Protein AF-A0A970W6E1-F1 (afdb_monomer_lite)

Sequence (70 aa):
MIDLEGTIRQLAASAEAIRVLVEAVAEVQAEWQPDPKSWSLKEVMRHLYSEESTDFRRHLRELWHEPPIL

Foldseek 3Di:
DDPVVVVVVVVVVVVVVLVVVCVPDDPVQQCDAPDPVGDRVVRVVVVVVCCVVPVVVVVVVCCVPPNDDD

Secondary structure (DSSP, 8-state):
---HHHHHHHHHHHHHHHHHHHHTS-HHHHT--SSTTSPPHHHHHHHHHHIIIIIHHHHHHHHHHS----

Radius of gyration: 16.11 Å; chains: 1; bounding box: 45×22×37 Å

pLDDT: mean 92.96, std 8.45, range [56.41, 98.31]

Structure (mmCIF, N/CA/C/O backbone):
data_AF-A0A970W6E1-F1
#
_entry.id   AF-A0A970W6E1-F1
#
loop_
_atom_site.group_PDB
_atom_site.id
_atom_site.type_symbol
_atom_site.label_atom_id
_atom_site.label_alt_id
_atom_site.label_comp_id
_atom_site.label_asym_id
_atom_site.label_entity_id
_atom_site.label_seq_id
_atom_site.pdbx_PDB_ins_code
_atom_site.Cartn_x
_atom_site.Cartn_y
_atom_site.Cartn_z
_atom_site.occupancy
_atom_site.B_iso_or_equiv
_atom_site.auth_seq_id
_atom_site.auth_comp_id
_atom_site.auth_asym_id
_atom_site.auth_atom_id
_atom_site.pdbx_PDB_model_num
ATOM 1 N N . MET A 1 1 ? 17.031 -10.465 -13.469 1.00 77.50 1 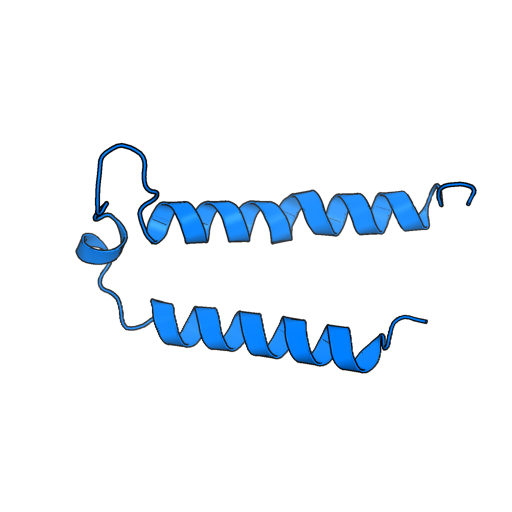MET A N 1
ATOM 2 C CA . MET A 1 1 ? 16.525 -9.463 -14.432 1.00 77.50 1 MET A CA 1
ATOM 3 C C . MET A 1 1 ? 15.057 -9.241 -14.109 1.00 77.50 1 MET A C 1
ATOM 5 O O . MET A 1 1 ? 14.370 -10.235 -13.912 1.00 77.50 1 MET A O 1
ATOM 9 N N . ILE A 1 2 ? 14.612 -7.993 -13.943 1.00 85.06 2 ILE A N 1
ATOM 10 C CA . ILE A 1 2 ? 13.204 -7.681 -13.636 1.00 85.06 2 ILE A CA 1
ATOM 11 C C . ILE A 1 2 ? 12.342 -7.958 -14.877 1.00 85.06 2 ILE A C 1
ATOM 13 O O . ILE A 1 2 ? 12.710 -7.542 -15.975 1.00 85.06 2 ILE A O 1
ATOM 17 N N . ASP A 1 3 ? 11.213 -8.649 -14.700 1.00 95.50 3 ASP A N 1
ATOM 18 C CA . ASP A 1 3 ? 10.156 -8.758 -15.714 1.00 95.50 3 ASP A CA 1
ATOM 19 C C . ASP A 1 3 ? 9.324 -7.471 -15.701 1.00 95.50 3 ASP A C 1
ATOM 21 O O . ASP A 1 3 ? 8.373 -7.335 -14.931 1.00 95.50 3 ASP A O 1
ATOM 25 N N . LEU A 1 4 ? 9.721 -6.507 -16.532 1.00 94.31 4 LEU A N 1
ATOM 26 C CA . LEU A 1 4 ? 9.110 -5.180 -16.554 1.00 94.31 4 LEU A CA 1
ATOM 27 C C . LEU A 1 4 ? 7.613 -5.237 -16.876 1.00 94.31 4 LEU A C 1
ATOM 29 O O . LEU A 1 4 ? 6.813 -4.583 -16.209 1.00 94.31 4 LEU A O 1
ATOM 33 N N . GLU A 1 5 ? 7.218 -6.025 -17.875 1.00 97.25 5 GLU A N 1
ATOM 34 C CA . GLU A 1 5 ? 5.811 -6.115 -18.258 1.00 97.25 5 GLU A CA 1
ATOM 35 C C . GLU A 1 5 ? 4.978 -6.820 -17.188 1.00 97.25 5 GLU A C 1
ATOM 37 O O . GLU A 1 5 ? 3.860 -6.390 -16.894 1.00 97.25 5 GLU A O 1
ATOM 42 N N . GLY A 1 6 ? 5.515 -7.887 -16.588 1.00 97.75 6 GLY A N 1
ATOM 43 C CA . GLY A 1 6 ? 4.882 -8.565 -15.461 1.00 97.75 6 GLY A CA 1
ATOM 44 C C . GLY A 1 6 ? 4.680 -7.628 -14.276 1.00 97.75 6 GLY A C 1
ATOM 45 O O . GLY A 1 6 ? 3.582 -7.573 -13.722 1.00 97.75 6 GLY A O 1
ATOM 46 N N . THR A 1 7 ? 5.693 -6.829 -13.939 1.00 95.88 7 THR A N 1
ATOM 47 C CA . THR A 1 7 ? 5.602 -5.823 -12.876 1.00 95.88 7 THR A CA 1
ATOM 48 C C . THR A 1 7 ? 4.549 -4.760 -13.187 1.00 95.88 7 THR A C 1
ATOM 50 O O . THR A 1 7 ? 3.715 -4.481 -12.329 1.00 95.88 7 THR A O 1
ATOM 53 N N . ILE A 1 8 ? 4.517 -4.212 -14.408 1.00 95.94 8 ILE A N 1
ATOM 54 C CA . ILE A 1 8 ? 3.503 -3.218 -14.805 1.00 95.94 8 ILE A CA 1
ATOM 55 C C . ILE A 1 8 ? 2.091 -3.804 -14.691 1.00 95.94 8 ILE A C 1
ATOM 57 O O . IL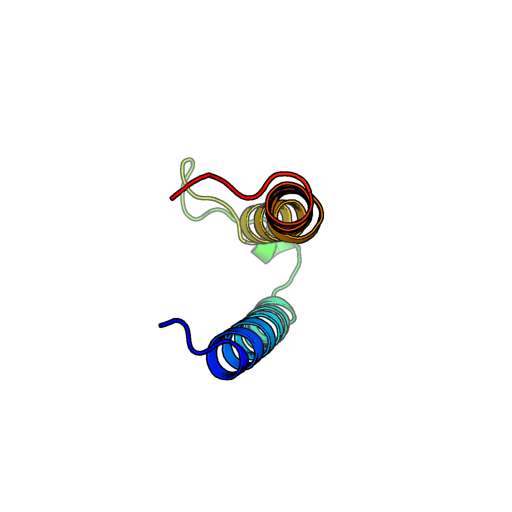E A 1 8 ? 1.206 -3.173 -14.110 1.00 95.94 8 ILE A O 1
ATOM 61 N N . ARG A 1 9 ? 1.874 -5.027 -15.198 1.00 98.19 9 ARG A N 1
ATOM 62 C CA . ARG A 1 9 ? 0.575 -5.710 -15.094 1.00 98.19 9 ARG A CA 1
ATOM 63 C C . ARG A 1 9 ? 0.160 -5.917 -13.640 1.00 98.19 9 ARG A C 1
ATOM 65 O O . ARG A 1 9 ? -0.994 -5.668 -13.303 1.00 98.19 9 ARG A O 1
ATOM 72 N N . GLN A 1 10 ? 1.088 -6.343 -12.785 1.00 97.56 10 GLN A N 1
ATOM 73 C CA . GLN A 1 10 ? 0.803 -6.571 -11.372 1.00 97.56 10 GLN A CA 1
ATOM 74 C C . GLN A 1 10 ? 0.447 -5.271 -10.643 1.00 97.56 10 GLN A C 1
ATOM 76 O O . GLN A 1 10 ? -0.516 -5.261 -9.882 1.00 97.56 10 GLN A O 1
ATOM 81 N N . LEU A 1 11 ? 1.175 -4.177 -10.888 1.00 95.38 11 LEU A N 1
ATOM 82 C CA . LEU A 1 11 ? 0.879 -2.873 -10.285 1.00 95.38 11 LEU A CA 1
ATOM 83 C C . LEU A 1 11 ? -0.511 -2.367 -10.693 1.00 95.38 11 LEU A C 1
ATOM 85 O O . LEU A 1 11 ? -1.291 -1.956 -9.836 1.00 95.38 11 LEU A O 1
ATOM 89 N N . ALA A 1 12 ? -0.860 -2.480 -11.979 1.00 96.94 12 ALA A N 1
ATOM 90 C CA . ALA A 1 12 ? -2.184 -2.106 -12.474 1.00 96.94 12 ALA A CA 1
ATOM 91 C C . ALA A 1 12 ? -3.304 -2.961 -11.851 1.00 96.94 12 ALA A C 1
ATOM 93 O O . ALA A 1 12 ? -4.322 -2.426 -11.411 1.00 96.94 12 ALA A O 1
ATOM 94 N N . ALA A 1 13 ? -3.105 -4.281 -11.767 1.00 98.19 13 ALA A N 1
ATOM 95 C CA . ALA A 1 13 ? -4.072 -5.190 -11.157 1.00 98.19 13 ALA A CA 1
ATOM 96 C C . ALA A 1 13 ? -4.261 -4.918 -9.655 1.00 98.19 13 ALA A C 1
ATOM 98 O O . ALA A 1 13 ? -5.388 -4.932 -9.166 1.00 98.19 13 ALA A O 1
ATOM 99 N N . SER A 1 14 ? -3.177 -4.631 -8.928 1.00 97.00 14 SER A N 1
ATOM 100 C CA . SER A 1 14 ? -3.237 -4.286 -7.505 1.00 97.00 14 SER A CA 1
ATOM 101 C C . SER A 1 14 ? -3.986 -2.974 -7.263 1.00 97.00 14 SER A C 1
ATOM 103 O O . SER A 1 14 ? -4.807 -2.913 -6.351 1.00 97.00 14 SER A O 1
ATOM 105 N N . ALA A 1 15 ? -3.755 -1.944 -8.087 1.00 96.25 15 ALA A N 1
ATOM 106 C CA . ALA A 1 15 ? -4.471 -0.672 -7.979 1.00 96.25 15 ALA A CA 1
ATOM 107 C C . ALA A 1 15 ? -5.987 -0.854 -8.162 1.00 96.25 15 ALA A C 1
ATOM 109 O O . ALA A 1 15 ? -6.776 -0.329 -7.376 1.00 96.25 15 ALA A O 1
ATOM 110 N N . GLU A 1 16 ? -6.393 -1.654 -9.151 1.00 97.88 16 GLU A N 1
ATOM 111 C CA . GLU A 1 16 ? -7.806 -1.961 -9.381 1.00 97.88 16 GLU A CA 1
ATOM 112 C C . GLU A 1 16 ? -8.409 -2.799 -8.246 1.00 97.88 16 GLU A C 1
ATOM 114 O O . GLU A 1 16 ? -9.510 -2.509 -7.783 1.00 97.88 16 GLU A O 1
ATOM 119 N N . ALA A 1 17 ? -7.678 -3.795 -7.738 1.00 97.81 17 ALA A N 1
ATOM 120 C CA . ALA A 1 17 ? -8.127 -4.588 -6.597 1.00 97.81 17 ALA A CA 1
ATOM 121 C C . ALA A 1 17 ? -8.359 -3.712 -5.356 1.00 97.81 17 ALA A C 1
ATOM 123 O O . ALA A 1 17 ? -9.396 -3.835 -4.708 1.00 97.81 17 ALA A O 1
ATOM 124 N N . ILE A 1 18 ? -7.438 -2.790 -5.052 1.00 97.00 18 ILE A N 1
ATOM 125 C CA . ILE A 1 18 ? -7.595 -1.830 -3.950 1.00 97.00 18 ILE A CA 1
ATOM 126 C C . ILE A 1 18 ? -8.834 -0.962 -4.178 1.00 97.00 18 ILE A C 1
ATOM 128 O O . ILE A 1 18 ? -9.649 -0.818 -3.269 1.00 97.00 18 ILE A O 1
ATOM 132 N N . ARG A 1 19 ? -9.015 -0.423 -5.391 1.00 96.62 19 ARG A N 1
ATOM 133 C CA . ARG A 1 19 ? -10.182 0.400 -5.737 1.00 96.62 19 ARG A CA 1
ATOM 134 C C . ARG A 1 19 ? -11.491 -0.344 -5.456 1.00 96.62 19 ARG A C 1
ATOM 136 O O . ARG A 1 19 ? -12.339 0.187 -4.746 1.00 96.62 19 ARG A O 1
ATOM 143 N N . VAL A 1 20 ? -11.623 -1.574 -5.954 1.00 97.62 20 VAL A N 1
ATOM 144 C CA . VAL A 1 20 ? -12.822 -2.412 -5.770 1.00 97.62 20 VAL A CA 1
ATOM 145 C C . VAL A 1 20 ? -13.057 -2.758 -4.297 1.00 97.62 20 VAL A C 1
ATOM 147 O O . VAL A 1 20 ? -14.195 -2.712 -3.834 1.00 97.62 20 VAL A O 1
ATOM 150 N N . LEU A 1 21 ? -12.001 -3.083 -3.544 1.00 96.31 21 LEU A N 1
ATOM 151 C CA . LEU A 1 21 ? -12.117 -3.417 -2.120 1.00 96.31 21 LEU A CA 1
ATOM 152 C C . LEU A 1 21 ? -12.578 -2.222 -1.276 1.00 96.31 21 LEU A C 1
ATOM 154 O O . LEU A 1 21 ? -13.341 -2.402 -0.330 1.00 96.31 21 LEU A O 1
ATOM 158 N N . VAL A 1 22 ? -12.119 -1.015 -1.610 1.00 96.75 22 VAL A N 1
ATOM 159 C CA . VAL A 1 22 ? -12.408 0.202 -0.838 1.00 96.75 22 VAL A CA 1
ATOM 160 C C . VAL A 1 22 ? -13.741 0.837 -1.226 1.00 96.75 22 VAL A C 1
ATOM 162 O O . VAL A 1 22 ? -14.408 1.399 -0.365 1.00 96.75 22 VAL A O 1
ATOM 165 N N . GLU A 1 23 ? -14.172 0.711 -2.484 1.00 96.44 23 GLU A N 1
ATOM 166 C CA . GLU A 1 23 ? -15.430 1.289 -2.986 1.00 96.44 23 GLU A CA 1
ATOM 167 C C . GLU A 1 23 ? -16.671 0.813 -2.208 1.00 96.44 23 GLU A C 1
ATOM 169 O O . GLU A 1 23 ? -17.642 1.553 -2.065 1.00 96.44 23 GLU A O 1
ATOM 174 N N . ALA A 1 24 ? -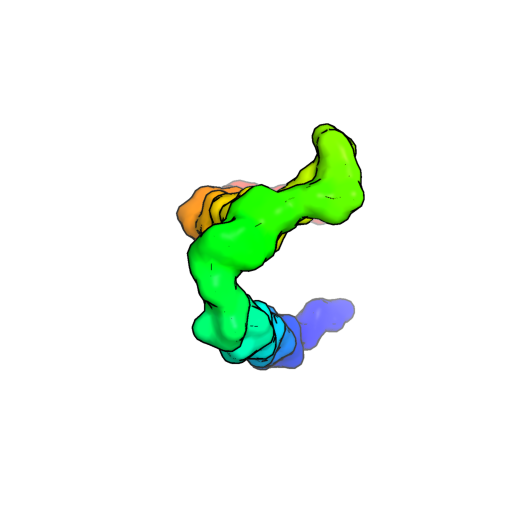16.631 -0.400 -1.653 1.00 95.19 24 ALA A N 1
ATOM 175 C CA . ALA A 1 24 ? -17.725 -0.959 -0.862 1.00 95.19 24 ALA A CA 1
ATOM 176 C C . ALA A 1 24 ? -17.780 -0.451 0.596 1.00 95.19 24 ALA A C 1
ATOM 178 O O . ALA A 1 24 ? -18.719 -0.792 1.320 1.00 95.19 24 ALA A O 1
ATOM 179 N N . VAL A 1 25 ? -16.790 0.322 1.055 1.00 97.25 25 VAL A N 1
ATOM 180 C CA . VAL A 1 25 ? -16.661 0.744 2.457 1.00 97.25 25 VAL A CA 1
ATOM 181 C C . VAL A 1 25 ? -17.231 2.148 2.647 1.00 97.25 25 VAL A C 1
ATOM 183 O O . VAL A 1 25 ? -16.824 3.098 1.984 1.00 97.25 25 VAL A O 1
ATOM 186 N N . ALA A 1 26 ? -18.163 2.304 3.591 1.00 97.56 26 ALA A N 1
ATOM 187 C CA . ALA A 1 26 ? -18.703 3.617 3.934 1.00 97.56 26 ALA A CA 1
ATOM 188 C C . ALA A 1 26 ? -17.645 4.494 4.626 1.00 97.56 26 ALA A C 1
ATOM 190 O O . ALA A 1 26 ? -16.859 3.996 5.430 1.00 97.56 26 ALA A O 1
ATOM 191 N N . GLU A 1 27 ? -17.685 5.812 4.409 1.00 96.06 27 GLU A N 1
ATOM 192 C CA . GLU A 1 27 ? -16.695 6.761 4.956 1.00 96.06 27 GLU A CA 1
ATOM 193 C C . GLU A 1 27 ? -16.494 6.614 6.476 1.00 96.06 27 GLU A C 1
ATOM 195 O O . GLU A 1 27 ? -15.367 6.538 6.955 1.00 96.06 27 GLU A O 1
ATOM 200 N N . VAL A 1 28 ? -17.585 6.476 7.239 1.00 97.12 28 VAL A N 1
ATOM 201 C CA . VAL A 1 28 ? -17.528 6.287 8.701 1.00 97.12 28 VAL A CA 1
ATOM 202 C C . VAL A 1 28 ? -16.773 5.017 9.110 1.00 97.12 28 VAL A C 1
ATOM 204 O O . VAL A 1 28 ? -16.090 5.001 10.129 1.00 97.12 28 VAL A O 1
ATOM 207 N N . GLN A 1 29 ? -16.870 3.947 8.317 1.00 97.56 29 GLN A N 1
ATOM 208 C CA . GLN A 1 29 ? -16.109 2.720 8.548 1.00 97.56 29 GLN A CA 1
ATOM 209 C C . GLN A 1 29 ? -14.659 2.880 8.097 1.00 97.56 29 GLN A C 1
ATOM 211 O O . GLN A 1 29 ? -13.766 2.312 8.716 1.00 97.56 29 GLN A O 1
ATOM 216 N N . ALA A 1 30 ? -14.411 3.670 7.050 1.00 97.75 30 ALA A N 1
ATOM 217 C CA . ALA A 1 30 ? -13.062 3.941 6.575 1.00 97.75 30 ALA A CA 1
ATOM 218 C C . ALA A 1 30 ? -12.227 4.750 7.582 1.00 97.75 30 ALA A C 1
ATOM 220 O O . ALA A 1 30 ? -11.004 4.638 7.576 1.00 97.75 30 ALA A O 1
ATOM 221 N N . GLU A 1 31 ? -12.870 5.537 8.449 1.00 98.00 31 GLU A N 1
ATOM 222 C CA . GLU A 1 31 ? -12.234 6.283 9.545 1.00 98.00 31 GLU A CA 1
ATOM 223 C C . GLU A 1 31 ? -12.002 5.448 10.812 1.00 98.00 31 GLU A C 1
ATOM 225 O O . GLU A 1 31 ? -11.252 5.866 11.695 1.00 98.00 31 GLU A O 1
ATOM 230 N N . TRP A 1 32 ? -12.618 4.269 10.921 1.00 97.50 32 TRP A N 1
ATOM 231 C CA . TRP A 1 32 ? -12.442 3.408 12.085 1.00 97.50 32 TRP A CA 1
ATOM 232 C C . TRP A 1 32 ? -11.014 2.856 12.156 1.00 97.50 32 TRP A C 1
ATOM 234 O O . TRP A 1 32 ? -10.450 2.396 11.160 1.00 97.50 32 TRP A O 1
ATOM 244 N N . GLN A 1 33 ? -10.448 2.870 13.362 1.00 97.62 33 GLN A N 1
ATOM 245 C CA . GLN A 1 33 ? -9.154 2.274 13.680 1.00 97.62 33 GLN A CA 1
ATOM 246 C C . GLN A 1 33 ? -9.361 1.045 14.575 1.00 97.62 33 GLN A C 1
ATOM 248 O O . GLN A 1 33 ? -10.131 1.125 15.538 1.00 97.62 33 GLN A O 1
ATOM 253 N N . PRO A 1 34 ? -8.663 -0.075 14.315 1.00 93.19 34 PRO A N 1
ATOM 254 C CA . PRO A 1 34 ? -8.778 -1.270 15.147 1.00 93.19 34 PRO A CA 1
ATOM 255 C C . PRO A 1 34 ? -8.144 -1.095 16.533 1.00 93.19 34 PRO A C 1
ATOM 257 O O . PRO A 1 34 ? -8.612 -1.695 17.500 1.00 93.19 34 PRO A O 1
ATOM 260 N N . ASP A 1 35 ? -7.112 -0.257 16.641 1.00 97.44 35 ASP A N 1
ATOM 261 C CA . ASP A 1 35 ? -6.454 0.126 17.889 1.00 97.44 35 ASP A CA 1
ATOM 262 C C . ASP A 1 35 ? -5.690 1.460 17.713 1.00 97.44 35 ASP A C 1
ATOM 264 O O . ASP A 1 35 ? -5.456 1.869 16.575 1.00 97.44 35 ASP A O 1
ATOM 268 N N . PRO A 1 36 ? -5.252 2.132 18.800 1.00 95.88 36 PRO A N 1
ATOM 269 C CA . PRO A 1 36 ? -4.622 3.458 18.727 1.00 95.88 36 PRO A CA 1
ATOM 270 C C . PRO A 1 36 ? -3.285 3.543 17.972 1.00 95.88 36 PRO A C 1
ATOM 272 O O . PRO A 1 36 ? -2.764 4.642 17.791 1.00 95.88 36 PRO A O 1
ATOM 275 N N . LYS A 1 37 ? -2.667 2.413 17.617 1.00 97.38 37 LYS A N 1
ATOM 276 C CA . LYS A 1 37 ? -1.396 2.353 16.879 1.00 97.38 37 LYS A CA 1
ATOM 277 C C . LYS A 1 37 ? -1.582 1.942 15.420 1.00 97.38 37 LYS A C 1
ATOM 279 O O . LYS A 1 37 ? -0.631 2.051 14.647 1.00 97.38 37 LYS A O 1
ATOM 284 N N . SER A 1 38 ? -2.766 1.466 15.055 1.00 97.50 38 SER A N 1
ATOM 285 C CA . SER A 1 38 ? -3.092 1.035 13.702 1.00 97.50 38 SER A CA 1
ATOM 286 C C . SER A 1 38 ? -3.690 2.174 12.889 1.00 97.50 38 SER A C 1
ATOM 288 O O . SER A 1 38 ? -4.435 3.006 13.402 1.00 97.50 38 SER A O 1
ATOM 290 N N . TRP A 1 39 ? -3.398 2.190 11.593 1.00 98.31 39 TRP A N 1
ATOM 291 C CA . TRP A 1 39 ? -4.029 3.129 10.674 1.00 98.31 39 TRP A CA 1
ATOM 292 C C . TRP A 1 39 ? -5.449 2.685 10.336 1.00 98.31 39 TRP A C 1
ATOM 294 O O . TRP A 1 39 ? -5.730 1.498 10.161 1.00 98.31 39 TRP A O 1
ATOM 304 N N . SER A 1 40 ? -6.331 3.666 10.201 1.00 98.31 40 SER A N 1
ATOM 305 C CA . SER A 1 40 ? -7.628 3.491 9.559 1.00 98.31 40 SER A CA 1
ATOM 306 C C . SER A 1 40 ? -7.448 3.239 8.062 1.00 98.31 40 SER A C 1
ATOM 308 O O . SER A 1 40 ? -6.413 3.571 7.471 1.00 98.31 40 SER A O 1
ATOM 310 N N . LEU A 1 41 ? -8.483 2.712 7.407 1.00 97.75 41 LEU A N 1
ATOM 311 C CA . LEU A 1 41 ? -8.466 2.542 5.954 1.00 97.75 41 LEU A CA 1
ATOM 312 C C . LEU A 1 41 ? -8.225 3.880 5.237 1.00 97.75 41 LEU A C 1
ATOM 314 O O . LEU A 1 41 ? -7.450 3.943 4.285 1.00 97.75 41 LEU A O 1
ATOM 318 N N . LYS A 1 42 ? -8.833 4.968 5.722 1.00 97.75 42 LYS A N 1
ATOM 319 C CA . LYS A 1 42 ? -8.655 6.320 5.180 1.00 97.75 42 LYS A CA 1
ATOM 320 C C . LYS A 1 42 ? -7.204 6.790 5.263 1.00 97.75 42 LYS A C 1
ATOM 322 O O . LYS A 1 42 ? -6.712 7.432 4.335 1.00 97.75 42 LYS A O 1
ATOM 327 N N . GLU A 1 43 ? -6.511 6.481 6.354 1.00 98.31 43 GLU A N 1
ATOM 328 C CA . GLU A 1 43 ? -5.095 6.818 6.525 1.00 98.31 43 GLU A CA 1
ATOM 329 C C . GLU A 1 43 ? -4.197 5.984 5.612 1.00 98.31 43 GLU A C 1
ATOM 331 O O . GLU A 1 43 ? -3.324 6.554 4.958 1.00 98.31 43 GLU A O 1
ATOM 336 N N . VAL A 1 44 ? -4.467 4.680 5.479 1.00 97.62 44 VAL A N 1
ATOM 337 C CA . VAL A 1 44 ? -3.774 3.816 4.510 1.00 97.62 44 VAL A CA 1
ATOM 338 C C . VAL A 1 44 ? -3.945 4.361 3.090 1.00 97.62 44 VAL A C 1
ATOM 340 O O . VAL A 1 44 ? -2.957 4.559 2.387 1.00 97.62 44 VAL A O 1
ATOM 343 N N . MET A 1 45 ? -5.173 4.683 2.675 1.00 97.50 45 MET A N 1
ATOM 344 C CA . MET A 1 45 ? -5.441 5.213 1.334 1.00 97.50 45 MET A CA 1
ATOM 345 C C . MET A 1 45 ? -4.783 6.572 1.094 1.00 97.50 45 MET A C 1
ATOM 347 O O . MET A 1 45 ? -4.256 6.818 0.009 1.00 97.50 45 MET A O 1
ATOM 351 N N . ARG A 1 46 ? -4.764 7.449 2.105 1.00 97.25 46 ARG A N 1
ATOM 352 C CA . ARG A 1 46 ? -4.055 8.732 2.027 1.00 97.25 46 ARG A CA 1
ATOM 353 C C . ARG A 1 46 ? -2.554 8.533 1.836 1.00 97.25 46 ARG A C 1
ATOM 355 O O . ARG A 1 46 ? -1.967 9.231 1.015 1.00 97.25 46 ARG A O 1
ATOM 362 N N . HIS A 1 47 ? -1.954 7.600 2.573 1.00 97.12 47 HIS A N 1
ATOM 363 C CA . HIS A 1 47 ? -0.538 7.277 2.437 1.00 97.12 47 HIS A CA 1
ATOM 364 C C . HIS A 1 47 ? -0.224 6.719 1.044 1.00 97.12 47 HIS A C 1
ATOM 366 O O . HIS A 1 47 ? 0.636 7.261 0.357 1.00 97.12 47 HIS A O 1
ATOM 372 N N . LEU A 1 48 ? -0.981 5.724 0.570 1.00 96.50 48 LEU A N 1
ATOM 373 C CA . LEU A 1 48 ? -0.795 5.169 -0.777 1.00 96.50 48 LEU A CA 1
ATOM 374 C C . LEU A 1 48 ? -0.922 6.243 -1.864 1.00 96.50 48 LEU A C 1
A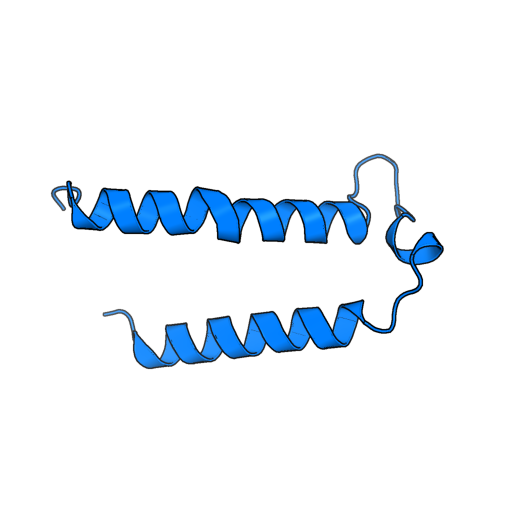TOM 376 O O . LEU A 1 48 ? -0.130 6.276 -2.802 1.00 96.50 48 LEU A O 1
ATOM 380 N N . TYR A 1 49 ? -1.876 7.165 -1.717 1.00 95.44 49 TYR A N 1
ATOM 381 C CA . TYR A 1 49 ? -2.004 8.291 -2.635 1.00 95.44 49 TYR A CA 1
ATOM 382 C C . TYR A 1 49 ? -0.761 9.192 -2.627 1.00 95.44 49 TYR A C 1
ATOM 384 O O . TYR A 1 49 ? -0.296 9.576 -3.700 1.00 95.44 49 TYR A O 1
ATOM 392 N N . SER A 1 50 ? -0.202 9.515 -1.453 1.00 96.25 50 SER A N 1
ATOM 393 C CA . SER A 1 50 ? 1.024 10.320 -1.379 1.00 96.25 50 SER A CA 1
ATOM 394 C C . SER A 1 50 ? 2.234 9.609 -1.985 1.00 96.25 50 SER A C 1
ATOM 396 O O . SER A 1 50 ? 2.984 10.253 -2.719 1.00 96.25 50 SER A O 1
ATOM 398 N N . GLU A 1 51 ? 2.380 8.301 -1.753 1.00 95.56 51 GLU A N 1
ATOM 399 C CA . GLU A 1 51 ? 3.459 7.491 -2.333 1.00 95.56 51 GLU A CA 1
ATOM 400 C C . GLU A 1 51 ? 3.400 7.513 -3.869 1.00 95.56 51 GLU A C 1
ATOM 402 O O . GLU A 1 51 ? 4.384 7.832 -4.538 1.00 95.56 51 GLU A O 1
ATOM 407 N N . GLU A 1 52 ? 2.217 7.281 -4.444 1.00 93.69 52 GLU A N 1
ATOM 408 C CA . GLU A 1 52 ? 2.006 7.307 -5.896 1.00 93.69 52 GLU A CA 1
ATOM 409 C C . GLU A 1 52 ? 2.171 8.709 -6.496 1.00 93.69 52 GLU A C 1
ATOM 411 O O . GLU A 1 52 ? 2.710 8.882 -7.596 1.00 93.69 52 GLU A O 1
ATOM 416 N N . SER A 1 53 ? 1.688 9.746 -5.803 1.00 92.00 53 SER A N 1
ATOM 417 C CA . SER A 1 53 ? 1.698 11.103 -6.348 1.00 92.00 53 SER A CA 1
ATOM 418 C C . SER A 1 53 ? 3.057 11.784 -6.257 1.00 92.00 53 SER A C 1
ATOM 420 O O . SER A 1 53 ? 3.366 12.621 -7.112 1.00 92.00 53 SER A O 1
ATOM 422 N N . THR A 1 54 ? 3.839 11.425 -5.239 1.00 93.44 54 THR A N 1
ATOM 423 C CA . THR A 1 54 ? 5.053 12.135 -4.844 1.00 93.44 54 THR A CA 1
ATOM 424 C C . THR A 1 54 ? 6.255 11.215 -4.937 1.00 93.44 54 THR A C 1
ATOM 426 O O . THR A 1 54 ? 7.109 11.434 -5.795 1.00 93.44 54 THR A O 1
ATOM 429 N N . ASP A 1 55 ? 6.309 10.170 -4.118 1.00 93.31 55 ASP A N 1
ATOM 430 C CA . ASP A 1 55 ? 7.551 9.450 -3.851 1.00 93.31 55 ASP A CA 1
ATOM 431 C C . ASP A 1 55 ? 7.953 8.563 -5.028 1.00 93.31 55 ASP A C 1
ATOM 433 O O . ASP A 1 55 ? 9.056 8.715 -5.553 1.00 93.31 55 ASP A O 1
ATOM 437 N N . PHE A 1 56 ? 7.065 7.710 -5.544 1.00 91.69 56 PHE A N 1
ATOM 438 C CA . PHE A 1 56 ? 7.387 6.867 -6.701 1.00 91.69 56 PHE A CA 1
ATOM 439 C C . PHE A 1 56 ? 7.715 7.688 -7.945 1.00 91.69 56 PHE A C 1
ATOM 441 O O . PHE A 1 56 ? 8.710 7.430 -8.624 1.00 91.69 56 PHE A O 1
ATOM 448 N N . ARG A 1 57 ? 6.922 8.725 -8.234 1.00 88.62 57 ARG A N 1
ATOM 449 C CA . ARG A 1 57 ? 7.176 9.610 -9.381 1.00 88.62 57 ARG A CA 1
ATOM 450 C C . ARG A 1 57 ? 8.494 10.353 -9.251 1.00 88.62 57 ARG A C 1
ATOM 452 O O . ARG A 1 57 ? 9.188 10.535 -10.253 1.00 88.62 57 ARG A O 1
ATOM 459 N N . ARG A 1 58 ? 8.822 10.805 -8.042 1.00 91.06 58 ARG A N 1
ATOM 460 C CA . ARG A 1 58 ? 10.088 11.468 -7.750 1.00 91.06 58 ARG A CA 1
ATOM 461 C C . ARG A 1 58 ? 11.253 10.504 -7.942 1.00 91.06 58 ARG A C 1
ATOM 463 O O . ARG A 1 58 ? 12.138 10.827 -8.724 1.00 91.06 58 ARG A O 1
ATOM 470 N N . HIS A 1 59 ? 11.217 9.323 -7.333 1.00 90.38 59 HIS A N 1
ATOM 471 C CA . HIS A 1 59 ? 12.296 8.342 -7.452 1.00 90.38 59 HIS A CA 1
ATOM 472 C C . HIS A 1 59 ? 12.514 7.889 -8.901 1.00 90.38 59 HIS A C 1
ATOM 474 O O . HIS A 1 59 ? 13.651 7.829 -9.358 1.00 90.38 59 HIS A O 1
ATOM 480 N N . LEU A 1 60 ? 11.446 7.637 -9.668 1.00 89.06 60 LEU A N 1
ATOM 481 C CA . LEU A 1 60 ? 11.568 7.304 -11.094 1.00 89.06 60 LEU A CA 1
ATOM 482 C C . LEU A 1 60 ? 12.232 8.429 -11.895 1.00 89.06 60 LEU A C 1
ATOM 484 O O . LEU A 1 60 ? 13.032 8.168 -12.791 1.00 89.06 60 LEU A O 1
ATOM 488 N N . ARG A 1 61 ? 11.913 9.684 -11.569 1.00 89.00 61 ARG 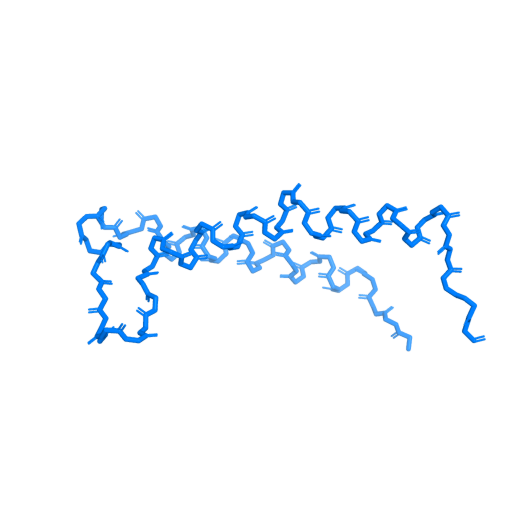A N 1
ATOM 489 C CA . ARG A 1 61 ? 12.525 10.855 -12.201 1.00 89.00 61 ARG A CA 1
ATOM 490 C C . ARG A 1 61 ? 13.998 10.996 -11.822 1.00 89.00 61 ARG A C 1
ATOM 492 O O . ARG A 1 61 ? 14.815 11.255 -12.697 1.00 89.00 61 ARG A O 1
ATOM 499 N N . GLU A 1 62 ? 14.333 10.818 -10.549 1.00 90.25 62 GLU A N 1
ATOM 500 C CA . GLU A 1 62 ? 15.714 10.857 -10.054 1.00 90.25 62 GLU A CA 1
ATOM 501 C C . GLU A 1 62 ? 16.564 9.774 -10.730 1.00 90.25 62 GLU A C 1
ATOM 503 O O . GLU A 1 62 ? 17.591 10.100 -11.317 1.00 90.25 62 GLU A O 1
ATOM 508 N N . LEU A 1 63 ? 16.077 8.528 -10.780 1.00 87.88 63 LEU A N 1
ATOM 509 C CA . LEU A 1 63 ? 16.729 7.421 -11.493 1.00 87.88 63 LEU A CA 1
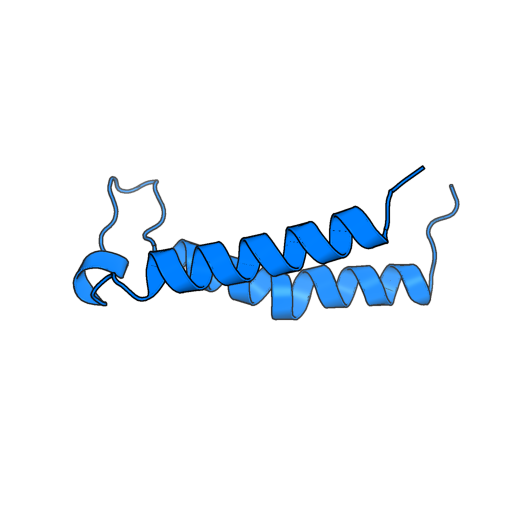ATOM 510 C C . LEU A 1 63 ? 16.976 7.719 -12.978 1.00 87.88 63 LEU A C 1
ATOM 512 O O . LEU A 1 63 ? 17.956 7.243 -13.546 1.00 87.88 63 LEU A O 1
ATOM 516 N N . TRP A 1 64 ? 16.081 8.474 -13.619 1.00 85.31 64 TRP A N 1
ATOM 517 C CA . TRP A 1 64 ? 16.207 8.821 -15.033 1.00 85.31 64 TRP A CA 1
ATOM 518 C C . TRP A 1 64 ? 17.253 9.914 -15.293 1.00 85.31 64 TRP A C 1
ATOM 520 O O . TRP A 1 64 ? 17.920 9.888 -16.326 1.00 85.31 64 TRP A O 1
ATOM 530 N N . HIS A 1 65 ? 17.391 10.887 -14.388 1.00 86.38 65 HIS A N 1
ATOM 531 C CA . HIS A 1 65 ? 18.329 12.003 -14.557 1.00 86.38 65 HIS A CA 1
ATOM 532 C C . HIS A 1 65 ? 19.724 11.711 -14.000 1.00 86.38 65 HIS A C 1
ATOM 534 O O . HIS A 1 65 ? 20.713 12.089 -14.623 1.00 86.38 65 HIS A O 1
ATOM 540 N N . GLU A 1 66 ? 19.802 11.037 -12.857 1.00 76.62 66 GLU A N 1
ATOM 541 C CA . GLU A 1 66 ? 21.044 10.684 -12.172 1.00 76.62 66 GLU A CA 1
ATOM 542 C C . GLU A 1 66 ? 20.981 9.208 -11.762 1.00 76.62 66 GLU A C 1
ATOM 544 O O . GLU A 1 66 ? 20.747 8.883 -10.595 1.00 76.62 66 GLU A O 1
ATOM 549 N N . PRO A 1 67 ? 21.141 8.280 -12.725 1.00 69.81 67 PRO A N 1
ATOM 550 C CA . PRO A 1 67 ? 21.131 6.864 -12.410 1.00 69.81 67 PRO A CA 1
ATOM 551 C C . PRO A 1 67 ? 22.260 6.559 -11.411 1.00 69.81 67 PRO A C 1
ATOM 553 O O . PRO A 1 67 ? 23.410 6.938 -11.660 1.00 69.81 67 PRO A O 1
ATOM 556 N N . PRO A 1 68 ? 21.966 5.885 -10.282 1.00 65.19 68 PRO A N 1
ATOM 557 C CA . PRO A 1 68 ? 22.988 5.521 -9.316 1.00 65.19 68 PRO A CA 1
ATOM 558 C C . PRO A 1 68 ? 24.022 4.624 -9.997 1.00 65.19 68 PRO A C 1
ATOM 560 O O . PRO A 1 68 ? 23.671 3.694 -10.727 1.00 65.19 68 PRO A O 1
ATOM 563 N N . ILE A 1 69 ? 25.302 4.920 -9.771 1.00 65.31 69 ILE A N 1
ATOM 564 C CA . ILE A 1 69 ? 26.397 4.075 -10.247 1.00 65.31 69 ILE A CA 1
ATOM 565 C C . ILE A 1 69 ? 26.319 2.768 -9.449 1.00 65.31 69 ILE A C 1
ATOM 567 O O . ILE A 1 69 ? 26.510 2.782 -8.232 1.00 65.31 69 ILE A O 1
ATOM 571 N N . LEU A 1 70 ? 25.963 1.677 -10.134 1.00 56.41 70 LEU A N 1
ATOM 572 C CA . LEU A 1 70 ? 25.978 0.311 -9.602 1.00 56.41 70 LEU A CA 1
ATOM 573 C C . LEU A 1 70 ? 27.409 -0.197 -9.404 1.00 56.41 70 LEU A C 1
ATOM 575 O O . LEU A 1 70 ? 28.256 0.081 -10.286 1.00 56.41 70 LEU A O 1
#